Protein AF-A0A9W4SPK7-F1 (afdb_monomer)

Solvent-accessible surface area (backbone atoms only — not comparable to full-atom values): 4046 Å² total; per-residue (Å²): 117,69,68,60,55,51,52,54,54,50,54,52,54,50,52,54,54,50,54,50,57,77,62,58,63,78,53,47,46,60,55,24,50,51,53,46,57,69,30,51,96,76,47,80,69,70,67,68,43,37,80,90,55,89,52,40,67,52,39,35,58,70,54,50,61,74,68,112

Foldseek 3Di:
DVVVVVVVVVVVVVVVVVVVVVVPDDQQQVVQVVVQVVCPPPHDHDDQFDPVPVRHGCRGPVSSVVRD

pLDDT: mean 83.84, std 11.09, range [53.59, 94.69]

Structure (mmCIF, N/CA/C/O backbone):
data_AF-A0A9W4SPK7-F1
#
_entry.id   AF-A0A9W4SPK7-F1
#
loop_
_atom_site.group_PDB
_atom_site.id
_atom_site.type_symbol
_atom_site.label_atom_id
_atom_site.label_alt_id
_atom_site.label_comp_id
_atom_site.label_asym_id
_atom_site.label_entity_id
_atom_site.label_seq_id
_atom_site.pdbx_PDB_ins_code
_atom_site.Cartn_x
_atom_site.Cartn_y
_atom_site.Cartn_z
_atom_site.occupancy
_atom_site.B_iso_or_equiv
_atom_site.auth_seq_id
_atom_site.auth_comp_id
_atom_site.auth_asym_id
_atom_site.auth_atom_id
_atom_site.pdbx_PDB_model_num
ATOM 1 N N . MET A 1 1 ? 5.276 -23.020 45.470 1.00 61.38 1 MET A N 1
ATOM 2 C CA . MET A 1 1 ? 6.357 -22.601 44.547 1.00 61.38 1 MET A CA 1
ATOM 3 C C . MET A 1 1 ? 5.969 -22.799 43.072 1.00 61.38 1 MET A C 1
ATOM 5 O O . MET A 1 1 ? 6.149 -21.869 42.303 1.00 61.38 1 MET A O 1
ATOM 9 N N . ALA A 1 2 ? 5.303 -23.902 42.695 1.00 77.75 2 ALA A N 1
ATOM 10 C CA . ALA A 1 2 ? 4.871 -24.184 41.311 1.00 77.75 2 ALA A CA 1
ATOM 11 C C . ALA A 1 2 ? 3.895 -23.166 40.663 1.00 77.75 2 ALA A C 1
ATOM 13 O O . ALA A 1 2 ? 3.960 -22.921 39.462 1.00 77.75 2 ALA A O 1
ATOM 14 N N . ALA A 1 3 ? 3.003 -22.536 41.437 1.00 83.94 3 ALA A N 1
ATOM 15 C CA . ALA A 1 3 ? 2.020 -21.587 40.893 1.00 83.94 3 ALA A CA 1
ATOM 16 C C . ALA A 1 3 ? 2.654 -20.289 40.352 1.00 83.94 3 ALA A C 1
ATOM 18 O O . ALA A 1 3 ? 2.177 -19.720 39.373 1.00 83.94 3 ALA A O 1
ATOM 19 N N . ILE A 1 4 ? 3.751 -19.840 40.970 1.00 87.88 4 ILE A N 1
ATOM 20 C CA . ILE A 1 4 ? 4.480 -18.637 40.543 1.00 87.88 4 ILE A CA 1
ATOM 21 C C . ILE A 1 4 ? 5.211 -18.915 39.226 1.00 87.88 4 ILE A C 1
ATOM 23 O O . ILE A 1 4 ? 5.154 -18.106 38.303 1.00 87.88 4 ILE A O 1
ATOM 27 N N . GLU A 1 5 ? 5.839 -20.085 39.104 1.00 92.75 5 GLU A N 1
ATOM 28 C CA . GLU A 1 5 ? 6.518 -20.495 37.870 1.00 92.75 5 GLU A CA 1
ATOM 29 C C . GLU A 1 5 ? 5.539 -20.633 36.697 1.00 92.75 5 GLU A C 1
ATOM 31 O O . GLU A 1 5 ? 5.820 -20.157 35.595 1.00 92.75 5 GLU A O 1
ATOM 36 N N . TYR A 1 6 ? 4.349 -21.188 36.951 1.00 90.94 6 TYR A N 1
ATOM 37 C CA . TYR A 1 6 ? 3.278 -21.274 35.958 1.00 90.94 6 TYR A CA 1
ATOM 38 C C . TYR A 1 6 ? 2.831 -19.889 35.460 1.00 90.94 6 TYR A C 1
ATOM 40 O O . TYR A 1 6 ? 2.740 -19.656 34.250 1.00 90.94 6 TYR A O 1
ATOM 48 N N . ALA A 1 7 ? 2.616 -18.940 36.378 1.00 91.31 7 ALA A N 1
ATOM 49 C CA . ALA A 1 7 ? 2.223 -17.576 36.030 1.00 91.31 7 ALA A CA 1
ATOM 50 C C . ALA A 1 7 ? 3.292 -16.866 35.177 1.00 91.31 7 ALA A C 1
ATOM 52 O O . ALA A 1 7 ? 2.972 -16.244 34.162 1.00 91.31 7 ALA A O 1
ATOM 53 N N . ILE A 1 8 ? 4.572 -17.017 35.532 1.00 94.69 8 ILE A N 1
ATOM 54 C CA . ILE A 1 8 ? 5.693 -16.438 34.777 1.00 94.69 8 ILE A CA 1
ATOM 55 C C . ILE A 1 8 ? 5.761 -17.017 33.358 1.00 94.69 8 ILE A C 1
ATOM 57 O O . ILE A 1 8 ? 5.975 -16.276 32.393 1.00 94.69 8 ILE A O 1
ATOM 61 N N . GLN A 1 9 ? 5.563 -18.328 33.203 1.00 93.12 9 GLN A N 1
ATOM 62 C CA . GLN A 1 9 ? 5.617 -18.974 31.893 1.00 93.12 9 GLN A CA 1
ATOM 63 C C . GLN A 1 9 ? 4.461 -18.535 30.981 1.00 93.12 9 GLN A C 1
ATOM 65 O O . GLN A 1 9 ? 4.680 -18.284 29.792 1.00 93.12 9 GLN A O 1
ATOM 70 N N . SER A 1 10 ? 3.259 -18.370 31.538 1.00 90.12 10 SER A N 1
ATOM 71 C CA . SER A 1 10 ? 2.092 -17.858 30.810 1.00 90.12 10 SER A CA 1
ATOM 72 C C . SER A 1 10 ? 2.335 -16.442 30.271 1.00 90.12 10 SER A C 1
ATOM 74 O O . SER A 1 10 ? 2.175 -16.185 29.074 1.00 90.12 10 SER A O 1
ATOM 76 N N . LEU A 1 11 ? 2.862 -15.548 31.116 1.00 91.06 11 LEU A N 1
ATOM 77 C CA . LEU A 1 11 ? 3.200 -14.175 30.725 1.00 91.06 11 LEU A CA 1
ATOM 78 C C . LEU A 1 11 ? 4.271 -14.121 29.624 1.00 91.06 11 LEU A C 1
ATOM 80 O O . LEU A 1 11 ? 4.180 -13.310 28.700 1.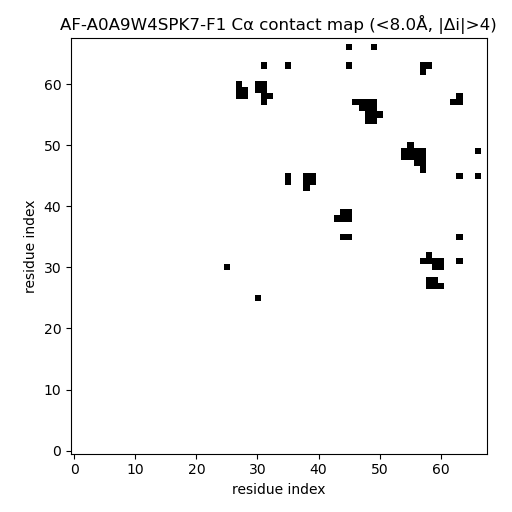00 91.06 11 LEU A O 1
ATOM 84 N N . ARG A 1 12 ? 5.277 -15.004 29.665 1.00 91.19 12 ARG A N 1
ATOM 85 C CA . ARG A 1 12 ? 6.301 -15.091 28.606 1.00 91.19 12 ARG A CA 1
ATOM 86 C C . ARG A 1 12 ? 5.715 -15.527 27.266 1.00 91.19 12 ARG A C 1
ATOM 88 O O . ARG A 1 12 ? 6.108 -14.984 26.234 1.00 91.19 12 ARG A O 1
ATOM 95 N N . ASN A 1 13 ? 4.798 -16.490 27.269 1.00 89.69 13 ASN A N 1
ATOM 96 C CA . ASN A 1 13 ? 4.165 -16.986 26.047 1.00 89.69 13 ASN A CA 1
ATOM 97 C C . ASN A 1 13 ? 3.256 -15.918 25.415 1.00 89.69 13 ASN A C 1
ATOM 99 O O . ASN A 1 13 ? 3.315 -15.700 24.201 1.00 89.69 13 ASN A O 1
ATOM 103 N N . ALA A 1 14 ? 2.498 -15.188 26.238 1.00 85.50 14 ALA A N 1
ATOM 104 C CA . ALA A 1 14 ? 1.706 -14.044 25.792 1.00 85.50 14 ALA A CA 1
ATOM 105 C C . ALA A 1 14 ? 2.593 -12.943 25.185 1.00 85.50 14 ALA A C 1
ATOM 107 O O . ALA A 1 14 ? 2.361 -12.498 24.066 1.00 85.50 14 ALA A O 1
ATOM 108 N N . ASN A 1 15 ? 3.688 -12.563 25.847 1.00 83.81 15 ASN A N 1
ATOM 109 C CA . ASN A 1 15 ? 4.594 -11.548 25.301 1.00 83.81 15 ASN A CA 1
ATOM 110 C C . ASN A 1 15 ? 5.259 -11.970 23.983 1.00 83.81 15 ASN A C 1
ATOM 112 O O . ASN A 1 15 ? 5.474 -11.129 23.113 1.00 83.81 15 ASN A O 1
ATOM 116 N N . LYS A 1 16 ? 5.585 -13.253 23.797 1.00 80.50 16 LYS A N 1
ATOM 117 C CA . LYS A 1 16 ? 6.152 -13.746 22.529 1.00 80.50 16 LYS A CA 1
ATOM 118 C C . LYS A 1 16 ? 5.149 -13.659 21.377 1.00 80.50 16 LYS A C 1
ATOM 120 O O . LYS A 1 16 ? 5.512 -13.216 20.291 1.00 80.50 16 LYS A O 1
ATOM 125 N N . THR A 1 17 ? 3.898 -14.039 21.621 1.00 74.75 17 THR A N 1
ATOM 126 C CA . THR A 1 17 ? 2.830 -13.987 20.608 1.00 74.75 17 THR A CA 1
ATOM 127 C C . THR A 1 17 ? 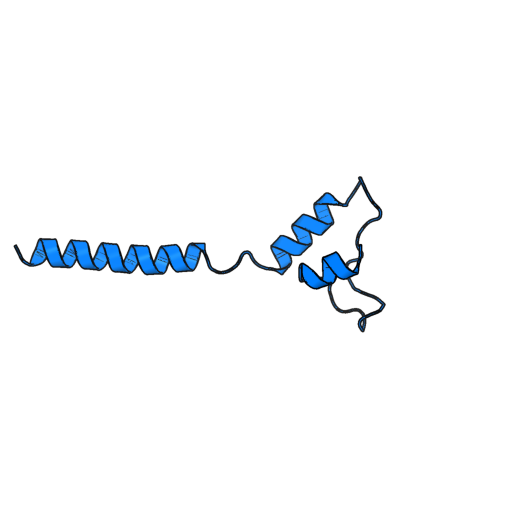2.430 -12.547 20.283 1.00 74.75 17 THR A C 1
ATOM 129 O O . THR A 1 17 ? 2.360 -12.183 19.113 1.00 74.75 17 THR A O 1
ATOM 132 N N . VAL A 1 18 ? 2.290 -11.685 21.293 1.00 68.00 18 VAL A N 1
ATOM 133 C CA . VAL A 1 18 ? 1.969 -10.257 21.115 1.00 68.00 18 VAL A CA 1
ATOM 134 C C . VAL A 1 18 ? 3.099 -9.491 20.415 1.00 68.00 18 VAL A C 1
ATOM 136 O O . VAL A 1 18 ? 2.829 -8.676 19.538 1.00 68.00 18 VAL A O 1
ATOM 139 N N . ARG A 1 19 ? 4.375 -9.773 20.720 1.00 61.06 19 ARG A N 1
ATOM 140 C CA . ARG A 1 19 ? 5.504 -9.177 19.977 1.00 61.06 19 ARG A CA 1
ATOM 141 C C . ARG A 1 19 ? 5.532 -9.620 18.517 1.00 61.06 19 ARG A C 1
ATOM 143 O O . ARG A 1 19 ? 5.877 -8.814 17.663 1.00 61.06 19 ARG A O 1
ATOM 150 N N . SER A 1 20 ? 5.144 -10.862 18.228 1.00 58.62 20 SER A N 1
ATOM 151 C CA . SER A 1 20 ? 4.983 -11.325 16.848 1.00 58.62 20 SER A CA 1
ATOM 152 C C . SER A 1 20 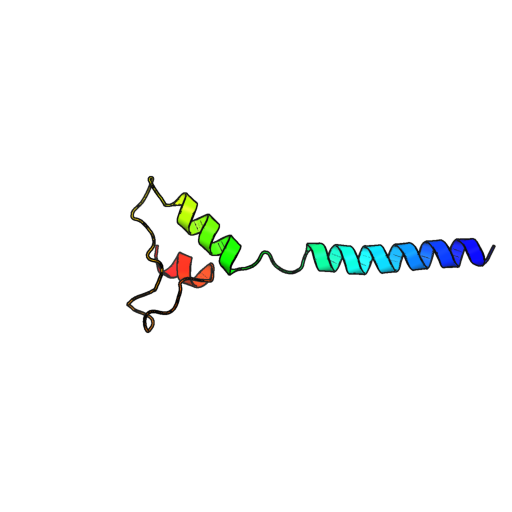? 3.843 -10.597 16.133 1.00 58.62 20 SER A C 1
ATOM 154 O O . SER A 1 20 ? 4.005 -10.267 14.968 1.00 58.62 20 SER A O 1
ATOM 156 N N . LEU A 1 21 ? 2.734 -10.298 16.823 1.00 56.12 21 LEU A N 1
ATOM 157 C CA . LEU A 1 21 ? 1.614 -9.500 16.298 1.00 56.12 21 LEU A CA 1
ATOM 158 C C . LEU A 1 21 ? 2.011 -8.044 16.014 1.00 56.12 21 LEU A C 1
ATOM 160 O O . LEU A 1 21 ? 1.614 -7.491 14.996 1.00 56.12 21 LEU A O 1
ATOM 164 N N . ALA A 1 22 ? 2.850 -7.442 16.861 1.00 56.59 22 ALA A N 1
ATOM 165 C CA . ALA A 1 22 ? 3.401 -6.103 16.631 1.00 56.59 22 ALA A CA 1
ATOM 166 C C . ALA A 1 22 ? 4.389 -6.041 15.444 1.00 56.59 22 ALA A C 1
ATOM 168 O O . ALA A 1 22 ? 4.660 -4.961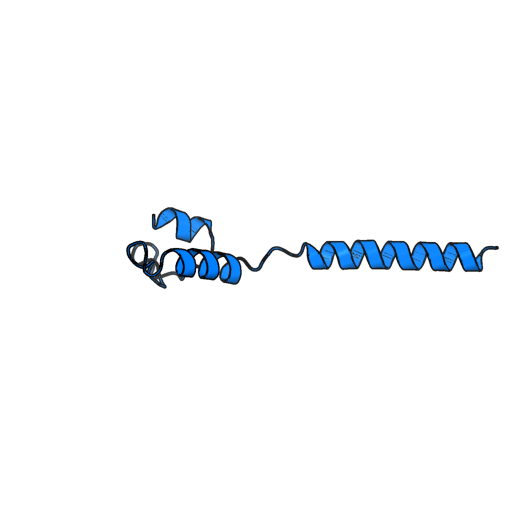 14.926 1.00 56.59 22 ALA A O 1
ATOM 169 N N . VAL A 1 23 ? 4.918 -7.192 15.013 1.00 53.59 23 VAL A N 1
ATOM 170 C CA . VAL A 1 23 ? 5.793 -7.363 13.837 1.00 53.59 23 VAL A CA 1
ATOM 171 C C . VAL A 1 23 ? 5.059 -8.130 12.725 1.00 53.59 23 VAL A C 1
ATOM 173 O O . VAL A 1 23 ? 5.677 -8.660 11.805 1.00 53.59 23 VAL A O 1
ATOM 176 N N . VAL A 1 24 ? 3.723 -8.184 12.751 1.00 53.69 24 VAL A N 1
ATOM 177 C CA . VAL A 1 24 ? 2.959 -8.516 11.545 1.00 53.69 24 VAL A CA 1
ATOM 178 C C . VAL A 1 24 ? 3.121 -7.313 10.630 1.00 53.69 24 VAL A C 1
ATOM 180 O O . VAL A 1 24 ? 2.421 -6.320 10.778 1.00 53.69 24 VAL A O 1
ATOM 183 N N . SER A 1 25 ? 4.169 -7.381 9.802 1.00 56.72 25 SER A N 1
ATOM 184 C CA . SER A 1 25 ? 4.370 -6.666 8.540 1.00 56.72 25 SER A CA 1
ATOM 185 C C . SER A 1 25 ? 3.531 -5.397 8.418 1.00 56.72 25 SER A C 1
ATOM 187 O O . SER A 1 25 ? 2.335 -5.500 8.148 1.00 56.72 25 SER A O 1
ATOM 189 N N . PHE A 1 26 ? 4.156 -4.219 8.578 1.00 62.22 26 PHE A N 1
ATOM 190 C CA . PHE A 1 26 ? 3.542 -2.946 8.185 1.00 62.22 26 PHE A CA 1
ATOM 191 C C . PHE A 1 26 ? 2.793 -3.162 6.875 1.00 62.22 26 PHE A C 1
ATOM 193 O O . PHE A 1 26 ? 3.419 -3.552 5.888 1.00 62.22 26 PHE A O 1
ATOM 200 N N . ASP A 1 27 ? 1.473 -2.985 6.916 1.00 83.25 27 ASP A N 1
ATOM 201 C CA . ASP A 1 27 ? 0.597 -3.240 5.783 1.00 83.25 27 ASP A CA 1
ATOM 202 C C . ASP A 1 27 ? 1.219 -2.594 4.535 1.00 83.25 27 ASP A C 1
ATOM 204 O O . ASP A 1 27 ? 1.494 -1.387 4.511 1.00 83.25 27 ASP A O 1
ATOM 208 N N . ALA A 1 28 ? 1.545 -3.426 3.542 1.00 83.81 28 ALA A N 1
ATOM 209 C CA . ALA A 1 28 ? 2.317 -2.997 2.382 1.00 83.81 28 ALA A CA 1
ATOM 210 C C . ALA A 1 28 ? 1.596 -1.875 1.624 1.00 83.81 28 ALA A C 1
ATOM 212 O O . ALA A 1 28 ? 2.249 -0.957 1.125 1.00 83.81 28 ALA A O 1
ATOM 213 N N . ILE A 1 29 ? 0.261 -1.893 1.625 1.00 87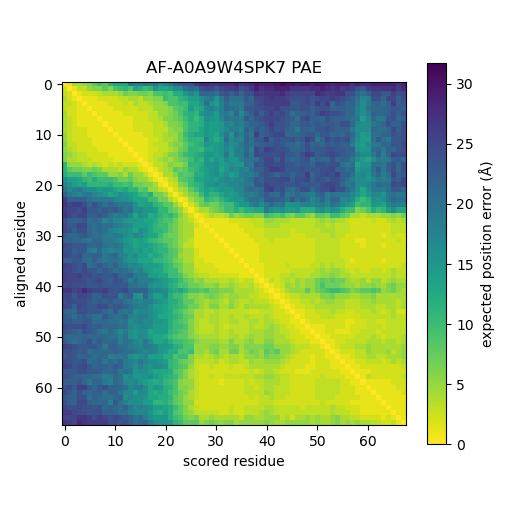.25 29 ILE A N 1
ATOM 214 C CA . ILE A 1 29 ? -0.577 -0.870 1.006 1.00 87.25 29 ILE A CA 1
ATOM 215 C C . ILE A 1 29 ? -0.462 0.431 1.797 1.00 87.25 29 ILE A C 1
ATOM 217 O O . ILE A 1 29 ? -0.230 1.487 1.207 1.00 87.25 29 ILE A O 1
ATOM 221 N N . ILE A 1 30 ? -0.555 0.378 3.130 1.00 88.19 30 ILE A N 1
ATOM 222 C CA . ILE A 1 30 ? -0.398 1.566 3.987 1.00 88.19 30 ILE A CA 1
ATOM 223 C C . ILE A 1 30 ? 0.995 2.178 3.818 1.00 88.19 30 ILE A C 1
ATOM 225 O O . ILE A 1 30 ? 1.114 3.392 3.630 1.00 88.19 30 ILE A O 1
ATOM 229 N N . ARG A 1 31 ? 2.051 1.356 3.834 1.00 88.12 31 ARG A N 1
ATOM 230 C CA . ARG A 1 31 ? 3.434 1.813 3.624 1.00 88.12 31 ARG A CA 1
ATOM 231 C C . ARG A 1 31 ? 3.589 2.479 2.257 1.00 88.12 31 ARG A C 1
ATOM 233 O O . ARG A 1 31 ? 4.127 3.582 2.175 1.00 88.12 31 ARG A O 1
ATOM 240 N N . THR A 1 32 ? 3.067 1.854 1.207 1.00 90.69 32 THR A N 1
ATOM 241 C CA . THR A 1 32 ? 3.134 2.379 -0.163 1.00 90.69 32 THR A CA 1
ATOM 242 C C . THR A 1 32 ? 2.360 3.689 -0.304 1.00 90.69 32 THR A C 1
ATOM 244 O O . THR A 1 32 ? 2.861 4.651 -0.883 1.00 90.69 32 THR A O 1
ATOM 247 N N . ASN A 1 33 ? 1.172 3.791 0.294 1.00 90.38 33 ASN A N 1
ATOM 248 C CA . ASN A 1 33 ? 0.386 5.025 0.292 1.00 90.38 33 ASN A CA 1
ATOM 249 C C . ASN A 1 33 ? 1.086 6.160 1.047 1.00 90.38 33 ASN A C 1
ATOM 251 O O . ASN A 1 33 ? 1.075 7.306 0.590 1.00 90.38 33 ASN A O 1
ATOM 255 N N . LEU A 1 34 ? 1.752 5.853 2.164 1.00 90.25 34 LEU A N 1
ATOM 256 C CA . LEU A 1 34 ? 2.566 6.831 2.879 1.00 90.25 34 LEU A CA 1
ATOM 257 C C . LEU A 1 34 ? 3.710 7.340 1.991 1.00 90.25 34 LEU A C 1
ATOM 259 O O . LEU A 1 34 ? 3.901 8.552 1.901 1.00 90.25 34 LEU A O 1
ATOM 263 N N . MET A 1 35 ? 4.417 6.453 1.285 1.00 90.69 35 MET A N 1
ATOM 264 C CA . MET A 1 35 ? 5.463 6.845 0.329 1.00 90.69 35 MET A CA 1
ATOM 265 C C . MET A 1 35 ? 4.918 7.756 -0.779 1.00 90.69 35 MET A C 1
ATOM 267 O O . MET A 1 35 ? 5.468 8.836 -0.997 1.00 90.69 35 MET A O 1
ATOM 271 N N . LYS A 1 36 ? 3.782 7.406 -1.400 1.00 90.25 36 LYS A N 1
ATOM 272 C CA . LYS A 1 36 ? 3.112 8.262 -2.398 1.00 90.25 36 LYS A CA 1
ATOM 273 C C . LYS A 1 36 ? 2.766 9.643 -1.836 1.00 90.25 36 LYS A C 1
ATOM 275 O O . LYS A 1 36 ? 3.017 10.654 -2.489 1.00 90.25 36 LYS A O 1
ATOM 280 N N . SER A 1 37 ? 2.252 9.708 -0.605 1.00 90.00 37 SER A N 1
ATOM 281 C CA . SER A 1 37 ? 1.904 10.983 0.040 1.00 90.00 37 SER A CA 1
ATOM 282 C C . SER A 1 37 ? 3.110 11.904 0.242 1.00 90.00 37 SER A C 1
ATOM 284 O O . SER A 1 37 ? 2.971 13.119 0.132 1.00 90.00 37 SER A O 1
ATOM 286 N N . LYS A 1 38 ? 4.305 11.343 0.485 1.00 88.81 38 LYS A N 1
ATOM 287 C CA . LYS A 1 38 ? 5.546 12.119 0.645 1.00 88.81 38 LYS A CA 1
ATOM 288 C C . LYS A 1 38 ? 6.051 12.712 -0.670 1.00 88.81 38 LYS A C 1
ATOM 290 O O . LYS A 1 38 ? 6.799 13.687 -0.625 1.00 88.81 38 LYS A O 1
ATOM 295 N N . MET A 1 39 ? 5.633 12.156 -1.807 1.00 89.38 39 MET A N 1
ATOM 296 C CA . MET A 1 39 ? 5.947 12.704 -3.128 1.00 89.38 39 MET A CA 1
ATOM 297 C C . MET A 1 39 ? 5.056 13.894 -3.491 1.00 89.38 39 MET A C 1
ATOM 299 O O . MET A 1 39 ? 5.492 14.789 -4.215 1.00 89.38 39 MET A O 1
ATOM 303 N N . SER A 1 40 ? 3.827 13.934 -2.965 1.00 84.62 40 SER A N 1
ATOM 304 C CA . SER A 1 40 ? 2.873 15.004 -3.256 1.00 84.62 40 SER A CA 1
ATOM 305 C C . SER A 1 40 ? 3.428 16.380 -2.873 1.00 84.62 40 SER A C 1
ATOM 307 O O . SER A 1 40 ? 3.954 16.576 -1.777 1.00 84.62 40 SER A O 1
ATOM 309 N N . GLY A 1 41 ? 3.336 17.339 -3.796 1.00 84.88 41 GLY A N 1
ATOM 310 C CA . GLY A 1 41 ? 3.784 18.720 -3.591 1.00 84.88 41 GLY A CA 1
ATOM 311 C C . GLY A 1 41 ? 5.302 18.939 -3.626 1.00 84.88 41 GLY A C 1
ATOM 312 O O . GLY A 1 41 ? 5.737 20.082 -3.519 1.00 84.88 41 GLY A O 1
ATOM 313 N N . ARG A 1 42 ? 6.113 17.882 -3.782 1.00 85.00 42 ARG A N 1
ATOM 314 C CA . ARG A 1 42 ? 7.580 17.978 -3.938 1.00 85.00 42 ARG A CA 1
ATOM 315 C C . ARG A 1 42 ? 8.078 17.403 -5.260 1.00 85.00 42 ARG A C 1
ATOM 317 O O . ARG A 1 42 ? 9.048 17.909 -5.810 1.00 85.00 42 ARG A O 1
ATOM 324 N N . PHE A 1 43 ? 7.408 16.370 -5.762 1.00 86.69 43 PHE A N 1
ATOM 325 C CA . PHE A 1 43 ? 7.718 15.689 -7.013 1.00 86.69 43 PHE A CA 1
ATOM 326 C C . PHE A 1 43 ? 6.445 15.488 -7.840 1.00 86.69 43 PHE A C 1
ATOM 328 O O . PHE A 1 43 ? 5.332 15.746 -7.370 1.00 86.69 43 PHE A O 1
ATOM 335 N N . HIS A 1 44 ? 6.610 15.003 -9.072 1.00 84.56 44 HIS A N 1
ATOM 336 C CA . HIS A 1 44 ? 5.487 14.540 -9.880 1.00 84.56 44 HIS A CA 1
ATOM 337 C C . HIS A 1 44 ? 4.708 13.477 -9.103 1.00 84.56 44 HIS A C 1
ATOM 339 O O . HIS A 1 44 ? 5.289 12.566 -8.508 1.00 84.56 44 HIS A O 1
ATOM 345 N N . SER A 1 45 ? 3.385 13.625 -9.065 1.00 83.88 45 SER A N 1
ATOM 346 C CA . SER A 1 45 ? 2.538 12.715 -8.307 1.00 83.88 45 SER A CA 1
ATOM 347 C C . SER A 1 45 ? 2.645 11.298 -8.859 1.00 83.88 45 SER A C 1
ATOM 349 O O . SER A 1 45 ? 2.558 11.077 -10.066 1.00 83.88 45 SER A O 1
ATOM 351 N N . VAL A 1 46 ? 2.799 10.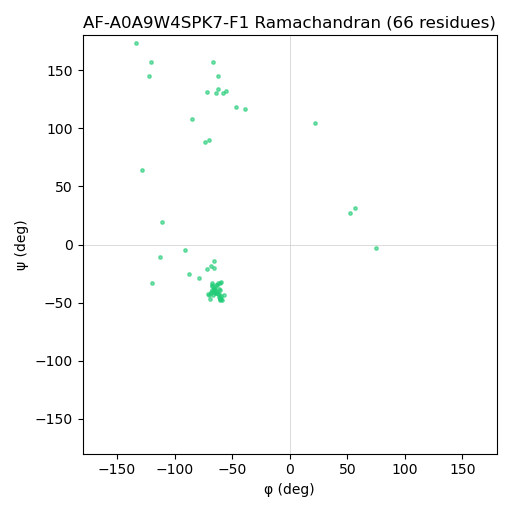333 -7.955 1.00 88.56 46 VAL A N 1
ATOM 352 C CA . VAL A 1 46 ? 2.719 8.918 -8.312 1.00 88.56 46 VAL A CA 1
ATOM 353 C C . VAL A 1 46 ? 1.268 8.572 -8.613 1.00 88.56 46 VAL A C 1
ATOM 355 O O . VAL A 1 46 ? 0.366 8.913 -7.845 1.00 88.56 46 VAL A O 1
ATOM 358 N N . THR A 1 47 ? 1.041 7.907 -9.739 1.00 88.69 47 THR A N 1
ATOM 359 C CA . THR A 1 47 ? -0.290 7.465 -10.155 1.00 88.69 47 THR A CA 1
ATOM 360 C C . THR A 1 47 ? -0.836 6.387 -9.212 1.00 88.69 47 THR A C 1
ATOM 362 O O . THR A 1 47 ? -0.111 5.702 -8.483 1.00 88.69 47 THR A O 1
ATOM 365 N N . ALA A 1 48 ? -2.161 6.240 -9.173 1.00 88.56 48 ALA A N 1
ATOM 366 C CA . ALA A 1 48 ? -2.788 5.196 -8.364 1.00 88.56 48 ALA A CA 1
ATOM 367 C C . ALA A 1 48 ? -2.482 3.794 -8.924 1.00 88.56 48 ALA A C 1
ATOM 369 O O . ALA A 1 48 ? -2.157 2.878 -8.162 1.00 88.56 48 ALA A O 1
ATOM 370 N N . GLN A 1 49 ? -2.536 3.672 -10.251 1.00 91.88 49 GLN A N 1
ATOM 371 C CA . GLN A 1 49 ? -2.393 2.437 -11.014 1.00 91.88 49 GLN A CA 1
ATOM 372 C C . GLN A 1 49 ? -1.245 2.554 -12.011 1.00 91.88 49 GLN A C 1
ATOM 374 O O . GLN A 1 49 ? -1.035 3.619 -12.589 1.00 91.88 49 GLN A O 1
ATOM 379 N N . ASN A 1 50 ? -0.536 1.449 -12.237 1.00 89.38 50 ASN A N 1
ATOM 380 C CA . ASN A 1 50 ? 0.548 1.382 -13.204 1.00 89.38 50 ASN A CA 1
ATOM 381 C C . ASN A 1 50 ? -0.006 1.083 -14.615 1.00 89.38 50 ASN A C 1
ATOM 383 O O . ASN A 1 50 ? -0.391 -0.062 -14.880 1.00 89.38 50 ASN A O 1
ATOM 387 N N . PRO A 1 51 ? -0.002 2.055 -15.547 1.00 87.94 51 PRO A N 1
ATOM 388 C CA . PRO A 1 51 ? -0.524 1.856 -16.899 1.00 87.94 51 PRO A CA 1
ATOM 389 C C . PRO A 1 51 ? 0.287 0.846 -17.719 1.00 87.94 51 PRO A C 1
ATOM 391 O O . PRO A 1 51 ? -0.232 0.272 -18.673 1.00 87.94 51 PRO A O 1
ATOM 394 N N . TYR A 1 52 ? 1.533 0.578 -17.328 1.00 89.12 52 TYR A N 1
ATOM 395 C CA . TYR A 1 52 ? 2.429 -0.363 -17.999 1.00 89.12 52 TYR A CA 1
ATOM 396 C C . TYR A 1 52 ? 2.340 -1.788 -17.441 1.00 89.12 52 TYR A C 1
ATOM 398 O O . TYR A 1 52 ? 2.956 -2.699 -17.985 1.00 89.12 52 TYR A O 1
ATOM 406 N N . ASN A 1 53 ? 1.564 -1.999 -16.375 1.00 88.25 53 ASN A N 1
ATOM 407 C CA . ASN A 1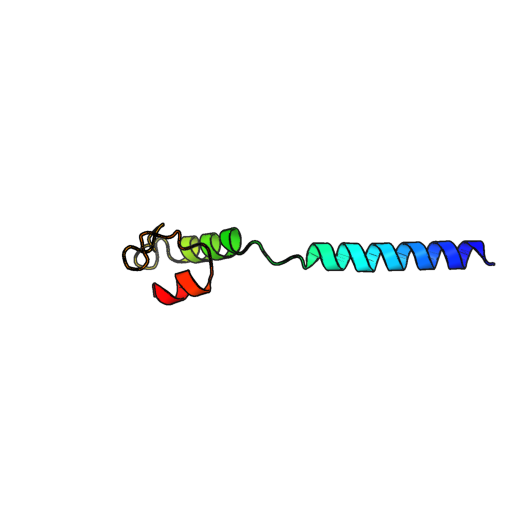 53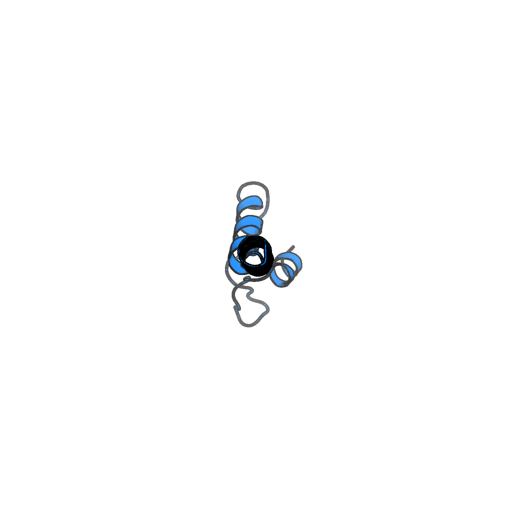 ? 1.354 -3.307 -15.759 1.00 88.25 53 ASN A CA 1
ATOM 408 C C . ASN A 1 53 ? -0.143 -3.592 -15.603 1.00 88.25 53 ASN A C 1
ATOM 410 O O . ASN A 1 53 ? -0.663 -3.641 -14.491 1.00 88.25 53 ASN A O 1
ATOM 414 N N . ALA A 1 54 ? -0.853 -3.701 -16.728 1.00 92.25 54 ALA A N 1
ATOM 415 C CA . ALA A 1 54 ? -2.283 -4.019 -16.766 1.00 92.25 54 ALA A CA 1
ATOM 416 C C . ALA A 1 54 ? -3.172 -3.117 -15.873 1.00 92.25 54 ALA A C 1
ATOM 418 O O . ALA A 1 54 ? -4.232 -3.546 -15.424 1.00 92.25 54 ALA A O 1
ATOM 419 N N . ASN A 1 55 ? -2.757 -1.870 -15.609 1.00 91.31 55 ASN A N 1
ATOM 420 C CA . ASN A 1 55 ? -3.416 -0.960 -14.663 1.00 91.31 55 ASN A CA 1
ATOM 421 C C . ASN A 1 55 ? -3.550 -1.534 -13.238 1.00 91.31 55 ASN A C 1
ATOM 423 O O . ASN A 1 55 ? -4.496 -1.209 -12.517 1.00 91.31 55 ASN A O 1
ATOM 427 N N . ALA A 1 56 ? -2.606 -2.375 -12.810 1.00 91.31 56 ALA A N 1
ATOM 428 C CA . ALA A 1 56 ? -2.538 -2.862 -11.439 1.00 91.31 56 ALA A CA 1
ATOM 429 C C . ALA A 1 56 ? -2.317 -1.702 -10.454 1.00 91.31 56 ALA A C 1
ATOM 431 O O . ALA A 1 56 ? -1.616 -0.730 -10.755 1.00 91.31 56 ALA A O 1
ATOM 432 N N . ASN A 1 57 ? -2.916 -1.800 -9.266 1.00 91.81 57 ASN A N 1
ATOM 433 C CA . ASN A 1 57 ? -2.702 -0.825 -8.201 1.00 91.81 57 ASN A CA 1
ATOM 434 C C . ASN A 1 57 ? -1.246 -0.869 -7.749 1.00 91.81 57 ASN A C 1
ATOM 436 O O . ASN A 1 57 ? -0.755 -1.933 -7.396 1.00 91.81 57 ASN A O 1
ATOM 440 N N . ILE A 1 58 ? -0.595 0.293 -7.669 1.00 92.31 58 ILE A N 1
ATOM 441 C CA . ILE A 1 58 ? 0.732 0.404 -7.057 1.00 92.31 58 ILE A CA 1
ATOM 442 C C . ILE A 1 58 ? 0.532 0.277 -5.541 1.00 92.31 58 ILE A C 1
ATOM 444 O O . ILE A 1 58 ? 0.265 1.271 -4.859 1.00 92.31 58 ILE A O 1
ATOM 448 N N . ALA A 1 59 ? 0.549 -0.954 -5.041 1.00 91.75 59 ALA A N 1
ATOM 449 C CA . ALA A 1 59 ? 0.144 -1.330 -3.684 1.00 91.75 59 ALA A CA 1
ATOM 450 C C . ALA A 1 59 ? 1.325 -1.818 -2.837 1.00 91.75 59 ALA A C 1
ATOM 452 O O . ALA A 1 59 ? 1.203 -1.979 -1.623 1.00 91.75 59 ALA A O 1
ATOM 453 N N . THR A 1 60 ? 2.467 -2.040 -3.479 1.00 91.12 60 THR A N 1
ATOM 454 C CA . THR A 1 60 ? 3.701 -2.482 -2.843 1.00 91.12 60 THR A CA 1
ATOM 455 C C . THR A 1 60 ? 4.822 -1.474 -3.057 1.00 91.12 60 THR A C 1
ATOM 457 O O . THR A 1 60 ? 4.834 -0.702 -4.019 1.00 91.12 60 THR A O 1
ATOM 460 N N . GLU A 1 61 ? 5.810 -1.511 -2.167 1.00 88.75 61 GLU A N 1
ATOM 461 C CA . GLU A 1 61 ? 7.000 -0.674 -2.289 1.00 88.75 61 GLU A CA 1
ATOM 462 C C . GLU A 1 61 ? 7.771 -0.968 -3.578 1.00 88.75 61 GLU A C 1
ATOM 464 O O . GLU A 1 61 ? 8.229 -0.038 -4.229 1.00 88.75 61 GLU A O 1
ATOM 469 N N . ALA A 1 62 ? 7.867 -2.236 -3.985 1.00 89.06 62 ALA A N 1
ATOM 470 C CA . ALA A 1 62 ? 8.547 -2.614 -5.220 1.00 89.06 62 ALA A CA 1
ATOM 471 C C . ALA A 1 62 ? 7.904 -1.950 -6.449 1.00 89.06 62 ALA A C 1
ATOM 473 O O . ALA A 1 62 ? 8.600 -1.388 -7.290 1.00 89.06 62 ALA A O 1
ATOM 474 N N . GLU A 1 63 ? 6.573 -1.950 -6.530 1.00 89.31 63 GLU A N 1
ATOM 475 C CA . GLU A 1 63 ? 5.863 -1.272 -7.618 1.00 89.31 63 GLU A CA 1
ATOM 476 C C . GLU A 1 63 ? 6.013 0.248 -7.556 1.00 89.31 63 GLU A C 1
ATOM 478 O O . GLU A 1 63 ? 6.102 0.890 -8.599 1.00 89.31 63 GLU A O 1
ATOM 483 N N . PHE A 1 64 ? 6.048 0.827 -6.353 1.00 90.38 64 PHE A N 1
ATOM 484 C CA . PHE A 1 64 ? 6.299 2.256 -6.179 1.00 90.38 64 PHE A CA 1
ATOM 485 C C . PHE A 1 64 ? 7.707 2.642 -6.636 1.00 90.38 64 PHE A C 1
ATOM 487 O O . PHE A 1 64 ? 7.868 3.657 -7.302 1.00 90.38 64 PHE A O 1
ATOM 494 N N . LEU A 1 65 ? 8.720 1.834 -6.319 1.00 88.44 65 LEU A N 1
ATOM 495 C CA . LEU A 1 65 ? 10.095 2.079 -6.753 1.00 88.44 65 LEU A CA 1
ATOM 496 C C . LEU A 1 65 ? 10.255 1.933 -8.269 1.00 88.44 65 LEU A C 1
ATOM 498 O O . LEU A 1 65 ? 10.990 2.711 -8.859 1.00 88.44 65 LEU A O 1
ATOM 502 N N . ASN A 1 66 ? 9.524 1.012 -8.903 1.00 87.31 66 ASN A N 1
ATOM 503 C CA . ASN A 1 66 ? 9.495 0.886 -10.366 1.00 87.31 66 ASN A CA 1
ATOM 504 C C . ASN A 1 66 ? 8.870 2.102 -11.077 1.00 87.31 66 ASN A C 1
ATOM 506 O O . ASN A 1 66 ? 8.972 2.203 -12.297 1.00 87.31 66 ASN A O 1
ATOM 510 N N . TRP A 1 67 ? 8.170 2.976 -10.348 1.00 84.62 67 TRP A N 1
ATOM 511 C CA . TRP A 1 67 ? 7.576 4.197 -10.894 1.00 84.62 67 TRP A CA 1
ATOM 512 C C . TRP A 1 67 ? 8.532 5.401 -10.884 1.00 84.62 67 TRP A C 1
ATOM 514 O O . TRP A 1 67 ? 8.322 6.332 -11.662 1.00 84.62 67 TRP A O 1
ATOM 524 N N . LEU A 1 68 ? 9.521 5.417 -9.982 1.00 81.00 68 LEU A N 1
ATOM 525 C CA . LEU A 1 68 ? 10.517 6.494 -9.887 1.00 81.00 68 LEU A CA 1
ATOM 526 C C . LEU A 1 68 ? 11.444 6.506 -11.104 1.00 81.00 68 LEU A C 1
ATOM 528 O O . LEU A 1 68 ? 11.763 7.632 -11.547 1.00 81.00 68 LEU A O 1
#

Radius of gyration: 20.96 Å; Cα contacts (8 Å, |Δi|>4): 40; chains: 1; bounding box: 14×43×62 Å

Sequence (68 aa):
MAAIEYAIQSLRNANKTVRSLAVVSFDAIIRTNLMKSKMSGRFHSVTAQNPYNANANIATEAEFLNWL

Secondary structure (DSSP, 8-state):
-HHH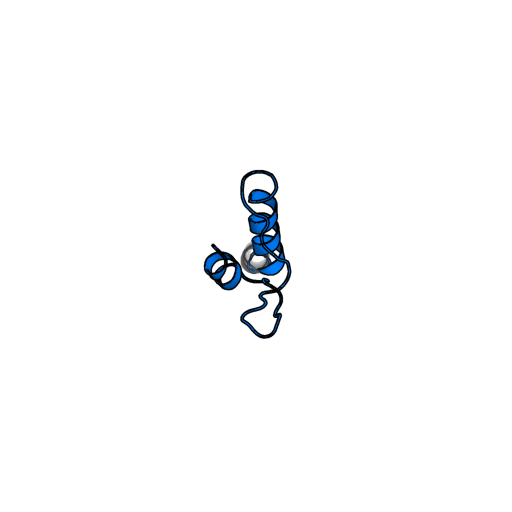HHHHHHHHHHHHHHHHHHTS---HHHHHHHHHHHHTTTSSPPPSEETTTTTEE--SHHHHHTT-

Organism: NCBI:txid1117311

Mean predicted aligned error: 10.96 Å